Protein AF-A0A358LIH4-F1 (afdb_monomer)

Secondary structure (DSSP, 8-state):
----B-HHHHHHHHT--HHHHHHHHHTT---EEETTTEEEB-HHHHHHHHHHTHHHHT----

Structure (mmCIF, N/CA/C/O backbone):
data_AF-A0A358LIH4-F1
#
_entry.id   AF-A0A358LIH4-F1
#
loop_
_atom_site.group_PDB
_atom_site.id
_atom_site.type_symbol
_atom_site.label_atom_id
_atom_site.label_alt_id
_atom_site.label_comp_id
_atom_site.label_asym_id
_atom_site.label_entity_id
_atom_site.label_seq_id
_atom_site.pdbx_PDB_ins_code
_atom_site.Cartn_x
_atom_site.Cartn_y
_atom_site.Cartn_z
_atom_site.occupancy
_atom_site.B_iso_or_equiv
_atom_site.auth_seq_id
_atom_site.auth_comp_id
_atom_site.auth_asym_id
_atom_site.auth_atom_id
_atom_site.pdbx_PDB_model_num
ATOM 1 N N . MET A 1 1 ? 4.824 -16.159 -6.079 1.00 53.62 1 MET A N 1
ATOM 2 C CA . MET A 1 1 ? 5.608 -14.926 -6.311 1.00 53.62 1 MET A CA 1
ATOM 3 C C . MET A 1 1 ? 4.762 -13.758 -5.840 1.00 53.62 1 MET A C 1
ATOM 5 O O . MET A 1 1 ? 3.626 -13.689 -6.298 1.00 53.62 1 MET A O 1
ATOM 9 N N . PRO A 1 2 ? 5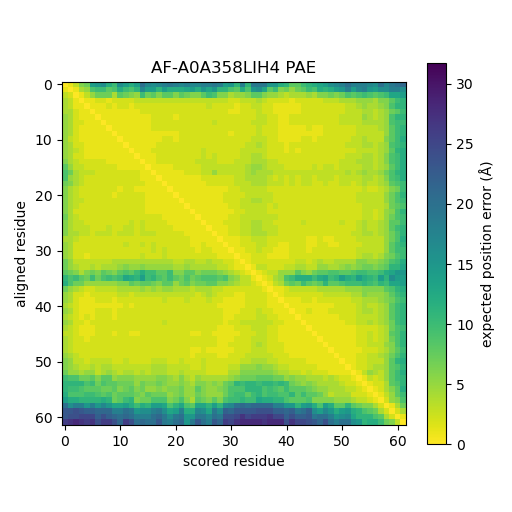.239 -12.897 -4.928 1.00 68.00 2 PRO A N 1
ATOM 10 C CA . PRO A 1 2 ? 4.480 -11.716 -4.536 1.00 68.00 2 PRO A CA 1
ATOM 11 C C . PRO A 1 2 ? 4.371 -10.754 -5.724 1.00 68.00 2 PRO A C 1
ATOM 13 O O . PRO A 1 2 ? 5.367 -10.449 -6.383 1.00 68.00 2 PRO A O 1
ATOM 16 N N . MET A 1 3 ? 3.151 -10.307 -6.017 1.00 88.12 3 MET A N 1
ATOM 17 C CA . MET A 1 3 ? 2.902 -9.287 -7.031 1.00 88.12 3 MET A CA 1
ATOM 18 C C . MET A 1 3 ? 3.172 -7.915 -6.412 1.00 88.12 3 MET A C 1
ATOM 20 O O . MET A 1 3 ? 2.478 -7.501 -5.484 1.00 88.12 3 MET A O 1
ATOM 24 N N . PHE A 1 4 ? 4.200 -7.229 -6.910 1.00 94.88 4 PHE A N 1
ATOM 25 C CA . PHE A 1 4 ? 4.555 -5.890 -6.452 1.00 94.88 4 PHE A CA 1
ATOM 26 C C . PHE A 1 4 ? 3.729 -4.835 -7.180 1.00 94.88 4 PHE A C 1
ATOM 28 O O . PHE A 1 4 ? 3.885 -4.637 -8.381 1.00 94.88 4 PHE A O 1
ATOM 35 N N . LEU A 1 5 ? 2.908 -4.126 -6.419 1.00 95.69 5 LEU A N 1
ATOM 36 C CA . LEU A 1 5 ? 2.031 -3.062 -6.873 1.00 95.69 5 LEU A CA 1
ATOM 37 C C . LEU A 1 5 ? 2.715 -1.704 -6.739 1.00 95.69 5 LEU A C 1
ATOM 39 O O . LEU A 1 5 ? 3.396 -1.409 -5.752 1.00 95.69 5 LEU A O 1
ATOM 43 N N . THR A 1 6 ? 2.517 -0.850 -7.730 1.00 95.38 6 THR A N 1
ATOM 44 C CA . THR A 1 6 ? 2.715 0.592 -7.617 1.00 95.38 6 THR A CA 1
ATOM 45 C C . THR A 1 6 ? 1.685 1.200 -6.663 1.00 95.38 6 THR A C 1
ATOM 47 O O . THR A 1 6 ? 0.698 0.573 -6.281 1.00 95.38 6 THR A O 1
ATOM 50 N N . GLN A 1 7 ? 1.905 2.457 -6.277 1.00 94.19 7 GLN A N 1
ATOM 51 C CA . GLN A 1 7 ? 0.917 3.194 -5.491 1.00 94.19 7 GLN A CA 1
ATOM 52 C C . GLN A 1 7 ? -0.422 3.333 -6.237 1.00 94.19 7 GLN A C 1
ATOM 54 O O . GLN A 1 7 ? -1.468 3.280 -5.602 1.00 94.19 7 GLN A O 1
ATOM 59 N N . ASP A 1 8 ? -0.385 3.483 -7.563 1.00 95.06 8 ASP A N 1
ATOM 60 C CA . ASP A 1 8 ? -1.584 3.679 -8.381 1.00 95.06 8 ASP A CA 1
ATOM 61 C C . ASP A 1 8 ? -2.420 2.412 -8.493 1.00 95.06 8 ASP A C 1
ATOM 63 O O . ASP A 1 8 ? -3.610 2.442 -8.195 1.00 95.06 8 ASP A O 1
ATOM 67 N N . GLU A 1 9 ? -1.785 1.282 -8.801 1.00 96.50 9 GLU A N 1
ATOM 68 C CA . GLU A 1 9 ? -2.472 -0.013 -8.847 1.00 96.50 9 GLU A CA 1
ATOM 69 C C . GLU A 1 9 ? -3.076 -0.364 -7.482 1.00 96.50 9 GLU A C 1
ATOM 71 O O . GLU A 1 9 ? -4.202 -0.850 -7.398 1.00 96.50 9 GLU A O 1
ATOM 76 N N . LEU A 1 10 ? -2.361 -0.073 -6.389 1.00 96.00 10 LEU A N 1
ATOM 77 C CA . LEU A 1 10 ? -2.878 -0.317 -5.047 1.00 96.00 10 LEU A CA 1
ATOM 78 C C . LEU A 1 10 ? -4.098 0.566 -4.730 1.00 96.00 10 LEU A C 1
ATOM 80 O O . LEU A 1 10 ? -5.078 0.064 -4.178 1.00 96.00 10 LEU A O 1
ATOM 84 N N . CYS A 1 11 ? -4.075 1.851 -5.104 1.00 96.00 11 CYS A N 1
ATOM 85 C CA . CYS A 1 11 ? -5.239 2.736 -4.989 1.00 96.00 11 CYS A CA 1
ATOM 86 C C . CYS A 1 11 ? -6.437 2.203 -5.785 1.00 96.00 11 CYS A C 1
ATOM 88 O O . CYS A 1 11 ? -7.561 2.196 -5.282 1.00 96.00 11 CYS A O 1
ATOM 90 N N . GLU A 1 12 ? -6.211 1.737 -7.014 1.00 96.75 12 GLU A N 1
ATOM 91 C CA . GLU A 1 12 ? -7.263 1.202 -7.881 1.00 96.75 12 GLU A CA 1
ATOM 92 C C . GLU A 1 12 ? -7.889 -0.083 -7.335 1.00 96.75 12 GLU A C 1
ATOM 94 O O . GLU A 1 12 ? -9.107 -0.259 -7.453 1.00 96.75 12 GLU A O 1
ATOM 99 N N . ILE A 1 13 ? -7.080 -0.957 -6.730 1.00 95.69 13 ILE A N 1
ATOM 100 C CA . ILE A 1 13 ? -7.529 -2.209 -6.109 1.00 95.69 13 ILE A CA 1
ATOM 101 C C . ILE A 1 13 ? -8.328 -1.918 -4.838 1.00 95.69 13 ILE A C 1
ATOM 103 O O . ILE A 1 13 ? -9.437 -2.423 -4.681 1.00 95.69 13 ILE A O 1
ATOM 107 N N . LEU A 1 14 ? -7.791 -1.082 -3.948 1.00 93.12 14 LEU A N 1
ATOM 108 C CA . LEU A 1 14 ? -8.407 -0.779 -2.653 1.00 93.12 14 LEU A CA 1
ATOM 109 C C . LEU A 1 14 ? -9.531 0.262 -2.737 1.00 93.12 14 LEU A C 1
ATOM 111 O O . LEU A 1 14 ? -10.246 0.457 -1.759 1.00 93.12 14 LEU A O 1
ATOM 115 N N . LYS A 1 15 ? -9.686 0.936 -3.884 1.00 94.38 15 LYS A N 1
ATOM 116 C CA . LYS A 1 15 ? -10.625 2.053 -4.092 1.00 94.38 15 LYS A CA 1
ATOM 117 C C . LYS A 1 15 ? -10.417 3.198 -3.094 1.00 94.38 15 LYS A C 1
ATOM 119 O O . LYS A 1 15 ? -11.375 3.785 -2.599 1.00 94.38 15 LYS A O 1
ATOM 124 N N . VAL A 1 16 ? -9.155 3.533 -2.834 1.00 92.81 16 VAL A N 1
ATOM 125 C CA . VAL A 1 16 ? -8.745 4.632 -1.943 1.00 92.81 16 VAL A CA 1
ATOM 126 C C . VAL A 1 16 ? -7.946 5.682 -2.704 1.00 92.81 16 VAL A C 1
ATOM 128 O O . VAL A 1 16 ? -7.458 5.438 -3.809 1.00 92.81 16 VAL A O 1
ATOM 131 N N . ASP A 1 17 ? -7.793 6.864 -2.116 1.00 92.81 17 ASP A N 1
ATOM 132 C CA . ASP A 1 17 ? -6.997 7.931 -2.704 1.00 92.81 17 ASP A CA 1
ATOM 133 C C . ASP A 1 17 ? -5.503 7.822 -2.341 1.00 92.81 17 ASP A C 1
ATOM 135 O O . ASP A 1 17 ? -5.072 7.165 -1.387 1.00 92.81 17 ASP A O 1
ATOM 139 N N . ARG A 1 18 ? -4.667 8.516 -3.124 1.00 93.00 18 ARG A N 1
ATOM 140 C CA . ARG A 1 18 ? -3.216 8.559 -2.886 1.00 93.00 18 ARG A CA 1
ATOM 141 C C . ARG A 1 18 ? -2.869 9.181 -1.529 1.00 93.00 18 ARG A C 1
ATOM 143 O O . ARG A 1 18 ? -1.835 8.836 -0.957 1.00 93.00 18 ARG A O 1
ATOM 150 N N . VAL A 1 19 ? -3.698 10.108 -1.040 1.00 92.62 19 VAL A N 1
ATOM 151 C CA . VAL A 1 19 ? -3.482 10.804 0.235 1.00 92.62 19 VAL A CA 1
ATOM 152 C C . VAL A 1 19 ? -3.698 9.851 1.408 1.00 92.62 19 VAL A C 1
ATOM 154 O O . VAL A 1 19 ? -2.881 9.856 2.329 1.00 92.62 19 VAL A O 1
ATOM 157 N N . PHE A 1 20 ? -4.720 8.993 1.365 1.00 92.31 20 PHE A N 1
ATOM 158 C CA . PHE A 1 20 ? -4.930 7.937 2.352 1.00 92.31 20 PHE A CA 1
ATOM 159 C C . PHE A 1 20 ? -3.719 7.011 2.440 1.00 92.31 20 PHE A C 1
ATOM 161 O O . PHE A 1 20 ? -3.139 6.888 3.516 1.00 92.31 20 PHE A O 1
ATOM 168 N N . LEU A 1 21 ? -3.244 6.462 1.314 1.00 92.62 21 LEU A N 1
ATOM 169 C CA . LEU A 1 21 ? -2.050 5.607 1.332 1.00 92.62 21 LEU A CA 1
ATOM 170 C C . LEU A 1 21 ? -0.815 6.343 1.865 1.00 92.62 21 LEU A C 1
ATOM 172 O O . LEU A 1 21 ? -0.016 5.763 2.599 1.00 92.62 21 LEU A O 1
ATOM 176 N N . TRP A 1 22 ? -0.649 7.630 1.548 1.00 91.50 22 TRP A N 1
ATOM 177 C CA . TRP A 1 22 ? 0.438 8.431 2.113 1.00 91.50 22 TRP A CA 1
ATOM 178 C C . TRP A 1 22 ? 0.342 8.551 3.643 1.00 91.50 22 TRP A C 1
ATOM 180 O O . TRP A 1 22 ? 1.359 8.388 4.322 1.00 91.50 22 TRP A O 1
ATOM 190 N N . LYS A 1 23 ? -0.859 8.769 4.196 1.00 91.94 23 LYS A N 1
ATOM 191 C CA . LYS A 1 23 ? -1.090 8.774 5.651 1.00 91.94 23 LYS A CA 1
ATOM 192 C C . LYS A 1 23 ? -0.806 7.402 6.262 1.00 91.94 23 LYS A C 1
ATOM 194 O O . LYS A 1 23 ? -0.066 7.325 7.237 1.00 91.94 23 LYS A O 1
ATOM 199 N N . CYS A 1 24 ? -1.301 6.320 5.663 1.00 93.00 24 CYS A N 1
ATOM 200 C CA . CYS A 1 24 ? -1.038 4.959 6.136 1.00 93.00 24 CYS A CA 1
ATOM 201 C C . CYS A 1 24 ? 0.465 4.664 6.203 1.00 93.00 24 CYS A C 1
ATOM 203 O O . CYS A 1 24 ? 0.949 4.154 7.208 1.00 93.00 24 CYS A O 1
ATOM 205 N N . ARG A 1 25 ? 1.244 5.076 5.196 1.00 92.62 25 ARG A N 1
ATOM 206 C CA . ARG A 1 25 ? 2.713 4.950 5.235 1.00 92.62 25 ARG A CA 1
ATOM 207 C C . ARG A 1 25 ? 3.356 5.749 6.357 1.00 92.62 25 ARG A C 1
ATOM 209 O O . ARG A 1 25 ? 4.305 5.268 6.965 1.00 92.62 25 ARG A O 1
ATOM 216 N N . LYS A 1 26 ? 2.873 6.966 6.626 1.00 92.12 26 LYS A N 1
ATOM 217 C CA . LYS A 1 26 ? 3.339 7.764 7.772 1.00 92.12 26 LYS A CA 1
ATOM 218 C C . LYS A 1 26 ? 3.057 7.065 9.102 1.00 92.12 26 LYS A C 1
ATOM 220 O O . LYS A 1 26 ? 3.848 7.222 10.023 1.00 92.12 26 LYS A O 1
ATOM 225 N N . ASN A 1 27 ? 2.003 6.254 9.151 1.00 92.06 27 ASN A N 1
ATOM 226 C CA . ASN A 1 27 ? 1.633 5.422 10.293 1.00 92.06 27 ASN A CA 1
ATOM 227 C C . ASN A 1 27 ? 2.273 4.019 10.286 1.00 92.06 27 ASN A C 1
ATOM 229 O O . ASN A 1 27 ? 1.906 3.185 11.105 1.00 92.06 27 ASN A O 1
ATOM 233 N N . GLY A 1 28 ? 3.230 3.742 9.393 1.00 94.62 28 GLY A N 1
ATOM 234 C CA . GLY A 1 28 ? 3.986 2.484 9.399 1.00 94.62 28 GLY A CA 1
ATOM 235 C C . GLY A 1 28 ? 3.447 1.379 8.490 1.00 94.62 28 GLY A C 1
ATOM 236 O O . GLY A 1 28 ? 3.914 0.249 8.597 1.00 94.62 28 GLY A O 1
ATOM 237 N N . MET A 1 29 ? 2.517 1.680 7.576 1.00 95.50 29 MET A N 1
ATOM 238 C CA . MET A 1 29 ? 2.073 0.716 6.562 1.00 95.50 29 MET A CA 1
ATOM 239 C C . MET A 1 29 ? 3.272 0.175 5.759 1.00 95.50 29 MET A C 1
ATOM 241 O O . MET A 1 29 ? 4.089 0.975 5.276 1.00 95.50 29 MET A O 1
ATOM 245 N N . PRO A 1 30 ? 3.370 -1.155 5.576 1.00 96.06 30 PRO A N 1
ATOM 246 C CA . PRO A 1 30 ? 4.512 -1.793 4.940 1.00 96.06 30 PRO A CA 1
ATOM 247 C C . PRO A 1 30 ? 4.662 -1.369 3.478 1.00 96.06 30 PRO A C 1
ATOM 249 O O . PRO A 1 30 ? 3.690 -1.201 2.739 1.00 96.06 30 PRO A O 1
ATOM 252 N N . TYR A 1 31 ? 5.913 -1.201 3.056 1.00 95.56 31 TYR A N 1
ATOM 253 C CA . TYR A 1 31 ? 6.278 -0.942 1.671 1.00 95.56 31 TYR A CA 1
ATOM 254 C C . TYR A 1 31 ? 7.671 -1.489 1.372 1.00 95.56 31 TYR A C 1
ATOM 256 O O . TYR A 1 31 ? 8.536 -1.579 2.242 1.00 95.56 31 TYR A O 1
ATOM 264 N N . TYR A 1 32 ? 7.899 -1.789 0.103 1.00 94.50 32 TYR A N 1
ATOM 265 C CA . TYR A 1 32 ? 9.160 -2.275 -0.426 1.00 94.50 32 TYR A CA 1
ATOM 266 C C . TYR A 1 32 ? 9.829 -1.166 -1.219 1.00 94.50 32 TYR A C 1
ATOM 268 O O . TYR A 1 32 ? 9.236 -0.601 -2.140 1.00 94.50 32 TYR A O 1
ATOM 276 N N . GLN A 1 33 ? 11.068 -0.844 -0.866 1.00 92.88 33 GLN A N 1
ATOM 277 C CA . GLN A 1 33 ? 11.859 0.142 -1.584 1.00 92.88 33 GLN A CA 1
ATOM 278 C C . GLN A 1 33 ? 12.912 -0.561 -2.441 1.00 92.88 33 GLN A C 1
ATOM 280 O O . GLN A 1 33 ? 13.806 -1.228 -1.928 1.00 92.88 33 GLN A O 1
ATOM 285 N N . PHE A 1 34 ? 12.815 -0.386 -3.757 1.00 89.44 34 PHE A N 1
ATOM 286 C CA . PHE A 1 34 ? 13.798 -0.861 -4.722 1.00 89.44 34 PHE A CA 1
ATOM 287 C C . PHE A 1 34 ? 14.702 0.311 -5.131 1.00 89.44 34 PHE A C 1
ATOM 289 O O . PHE A 1 34 ? 14.287 1.252 -5.815 1.00 89.44 34 PHE A O 1
ATOM 296 N N . GLY A 1 35 ? 15.955 0.281 -4.676 1.00 89.06 35 GLY A N 1
ATOM 297 C CA . GLY A 1 35 ? 16.904 1.375 -4.883 1.00 89.06 35 GLY A CA 1
ATOM 298 C C . GLY A 1 35 ? 16.514 2.643 -4.118 1.00 89.06 35 GLY A C 1
ATOM 299 O O . GLY A 1 35 ? 16.014 2.585 -3.001 1.00 89.06 35 GLY A O 1
ATOM 300 N N . SER A 1 36 ? 16.753 3.817 -4.704 1.00 85.75 36 SER A N 1
ATOM 301 C CA . SER A 1 36 ? 16.578 5.089 -3.989 1.00 85.75 36 SER A CA 1
ATOM 302 C C . SER A 1 36 ? 15.168 5.676 -4.068 1.00 85.75 36 SER A C 1
ATOM 304 O O . SER A 1 36 ? 14.802 6.459 -3.196 1.00 85.75 36 SER A O 1
ATOM 306 N N . LYS A 1 37 ? 14.362 5.324 -5.081 1.00 86.56 37 LYS A N 1
ATOM 307 C CA . LYS A 1 37 ? 13.091 6.028 -5.362 1.00 86.56 37 LYS A CA 1
ATOM 308 C C . LYS A 1 37 ? 11.891 5.136 -5.671 1.00 86.56 37 LYS A C 1
ATOM 310 O O . LYS A 1 37 ? 10.765 5.624 -5.630 1.00 86.56 37 LYS A O 1
ATOM 315 N N . ILE A 1 38 ? 12.095 3.862 -6.006 1.00 92.38 38 ILE A N 1
ATOM 316 C CA . ILE A 1 38 ? 10.992 3.002 -6.438 1.00 92.38 38 ILE A CA 1
ATOM 317 C C . ILE A 1 38 ? 10.350 2.388 -5.201 1.00 92.38 38 ILE A C 1
ATOM 319 O O . ILE A 1 38 ? 10.983 1.61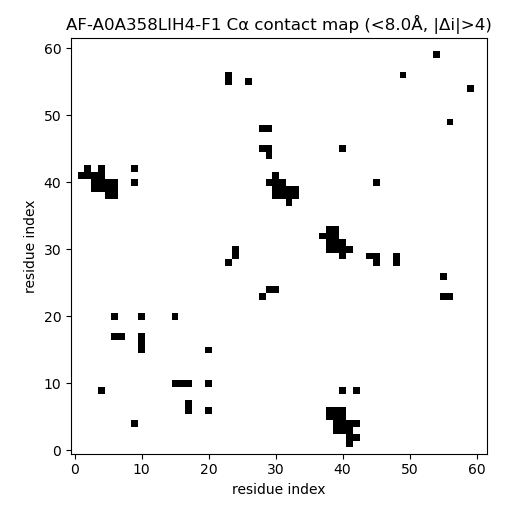3 -4.493 1.00 92.38 38 ILE A O 1
ATOM 323 N N . ILE A 1 39 ? 9.091 2.737 -4.950 1.00 92.94 39 ILE A N 1
ATOM 324 C CA . ILE A 1 39 ? 8.293 2.177 -3.859 1.00 92.94 39 ILE A CA 1
ATOM 325 C C . ILE A 1 39 ? 7.251 1.226 -4.442 1.00 92.94 39 ILE A C 1
ATOM 327 O O . ILE A 1 39 ? 6.624 1.523 -5.466 1.00 92.94 39 ILE A O 1
ATOM 331 N N . ARG A 1 40 ? 7.092 0.077 -3.795 1.00 95.25 40 ARG A N 1
ATOM 332 C CA . ARG A 1 40 ? 6.144 -0.974 -4.145 1.00 95.25 40 ARG A CA 1
ATOM 333 C C . ARG A 1 40 ? 5.439 -1.509 -2.911 1.00 95.25 40 ARG A C 1
ATOM 335 O O . ARG A 1 40 ? 5.921 -1.353 -1.793 1.00 95.25 40 ARG A O 1
ATOM 342 N N . TYR A 1 41 ? 4.323 -2.174 -3.144 1.00 96.12 41 TYR A N 1
ATOM 343 C CA . TYR A 1 41 ? 3.489 -2.784 -2.121 1.00 96.12 41 TYR A CA 1
ATOM 344 C C . TYR A 1 41 ? 3.148 -4.205 -2.525 1.00 96.12 41 TYR A C 1
ATOM 346 O 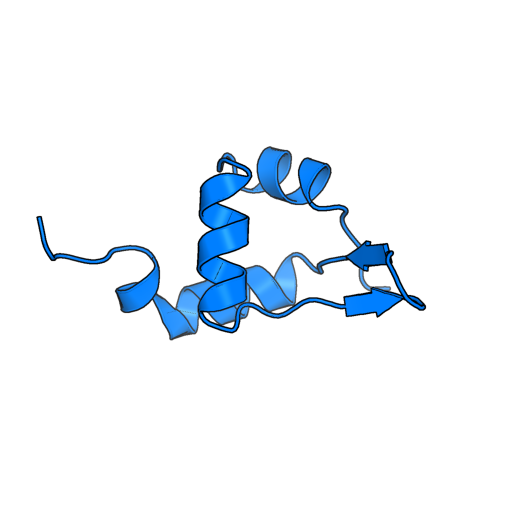O . TYR A 1 41 ? 3.113 -4.525 -3.708 1.00 96.12 41 TYR A O 1
ATOM 354 N N . THR A 1 42 ? 2.859 -5.046 -1.552 1.00 96.25 42 THR A N 1
ATOM 355 C CA . THR A 1 42 ? 2.157 -6.308 -1.772 1.00 96.25 42 THR A CA 1
ATOM 356 C C . THR A 1 42 ? 0.755 -6.132 -1.208 1.00 96.25 42 THR A C 1
ATOM 358 O O . THR A 1 42 ? 0.564 -5.431 -0.213 1.00 96.25 42 THR A O 1
ATOM 361 N N . LEU A 1 43 ? -0.245 -6.722 -1.858 1.00 94.94 43 LEU A N 1
ATOM 362 C CA . LEU A 1 43 ? -1.614 -6.614 -1.362 1.00 94.94 43 LEU A CA 1
ATOM 363 C C . LEU A 1 43 ? -1.744 -7.271 0.021 1.00 94.94 43 LEU A C 1
ATOM 365 O O . LEU A 1 43 ? -2.319 -6.673 0.924 1.00 94.94 43 LEU A O 1
ATOM 369 N N . ASP A 1 44 ? -1.144 -8.448 0.195 1.00 95.19 44 ASP A N 1
ATOM 370 C CA . ASP A 1 44 ? -1.238 -9.233 1.428 1.00 95.19 44 ASP A CA 1
ATOM 371 C C . ASP A 1 44 ? -0.679 -8.487 2.648 1.00 95.19 44 ASP A C 1
ATOM 373 O O . ASP A 1 44 ? -1.360 -8.396 3.666 1.0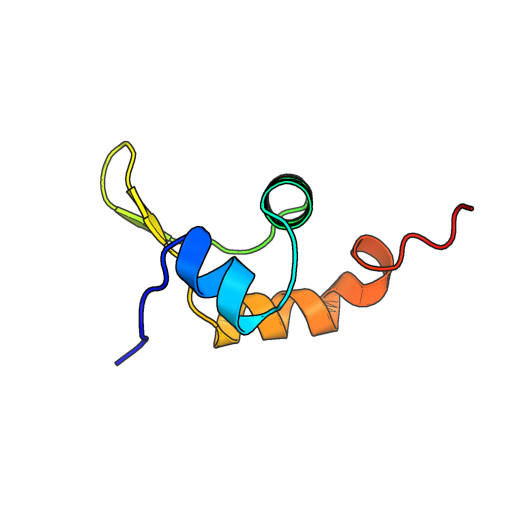0 95.19 44 ASP A O 1
ATOM 377 N N . ASP A 1 45 ? 0.512 -7.881 2.551 1.00 95.88 45 A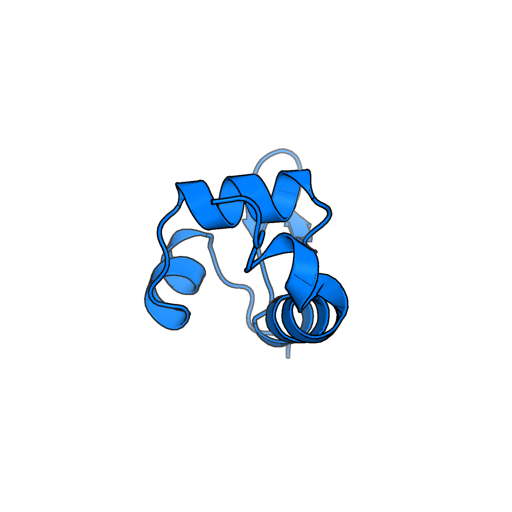SP A N 1
ATOM 378 C CA . ASP A 1 45 ? 1.102 -7.167 3.695 1.00 95.88 45 ASP A CA 1
ATOM 379 C C . ASP A 1 45 ? 0.292 -5.921 4.058 1.00 95.88 45 ASP A C 1
ATOM 381 O O . ASP A 1 45 ? 0.137 -5.590 5.233 1.00 95.88 45 ASP A O 1
ATOM 385 N N . VAL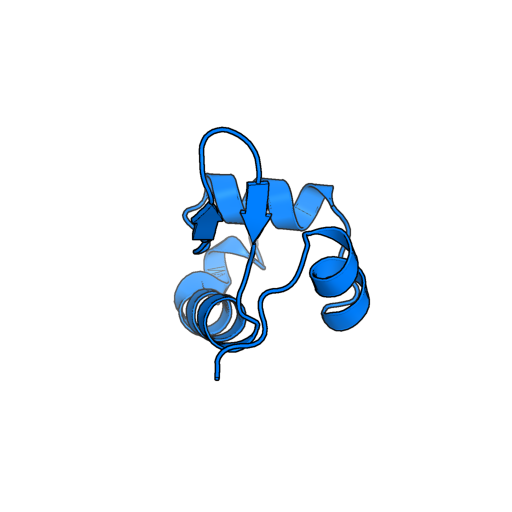 A 1 46 ? -0.255 -5.234 3.051 1.00 95.19 46 VAL A N 1
ATOM 386 C CA . VAL A 1 46 ? -1.103 -4.057 3.261 1.00 95.19 46 VAL A CA 1
ATOM 387 C C . VAL A 1 46 ? -2.418 -4.443 3.931 1.00 95.19 46 VAL A C 1
ATOM 389 O O . VAL A 1 46 ? -2.829 -3.779 4.880 1.00 95.19 46 VAL A O 1
ATOM 392 N N . LEU A 1 47 ? -3.063 -5.522 3.482 1.00 94.50 47 LEU A N 1
ATOM 393 C CA . LEU A 1 47 ? -4.299 -6.018 4.089 1.00 94.50 47 LEU A CA 1
ATOM 394 C C . LEU A 1 47 ? -4.068 -6.531 5.514 1.00 94.50 47 LEU A C 1
ATOM 396 O O . LEU A 1 47 ? -4.866 -6.233 6.400 1.00 94.50 47 LEU A O 1
ATOM 400 N N . ASN A 1 48 ? -2.964 -7.240 5.758 1.00 95.62 48 ASN A N 1
ATOM 401 C CA . ASN A 1 48 ? -2.582 -7.681 7.100 1.00 95.62 48 ASN A CA 1
ATOM 402 C C . ASN A 1 48 ? -2.373 -6.484 8.029 1.00 95.62 48 ASN A C 1
ATOM 404 O O . ASN A 1 48 ? -2.975 -6.425 9.100 1.00 95.62 48 ASN A O 1
ATOM 408 N N . TRP A 1 49 ? -1.619 -5.477 7.578 1.00 95.69 49 TRP A N 1
ATOM 409 C CA . TRP A 1 49 ? -1.441 -4.245 8.339 1.00 95.69 49 TRP A CA 1
ATOM 410 C C . TRP A 1 49 ? -2.779 -3.554 8.609 1.00 95.69 49 TRP A C 1
ATOM 412 O O . TRP A 1 49 ? -3.008 -3.093 9.726 1.00 95.69 49 TRP A O 1
ATOM 422 N N . PHE A 1 50 ? -3.696 -3.515 7.635 1.00 93.31 50 PHE A N 1
ATOM 423 C CA . PHE A 1 50 ? -5.009 -2.923 7.864 1.00 93.31 50 PHE A CA 1
ATOM 424 C C . PHE A 1 50 ? -5.820 -3.663 8.924 1.00 93.31 50 PHE A C 1
ATOM 426 O O . PHE A 1 50 ? -6.444 -3.013 9.761 1.00 93.31 50 PHE A O 1
ATOM 433 N N . ASN A 1 51 ? -5.808 -4.994 8.916 1.00 92.56 51 ASN A N 1
ATOM 434 C CA . ASN A 1 51 ? -6.508 -5.802 9.915 1.00 92.56 51 ASN A CA 1
ATOM 435 C C . ASN A 1 51 ? -5.979 -5.546 11.333 1.00 92.56 51 ASN A C 1
ATOM 437 O O . ASN A 1 51 ? -6.761 -5.490 12.278 1.00 92.56 51 ASN A O 1
ATOM 441 N N . GLU A 1 52 ? -4.672 -5.332 11.475 1.00 93.44 52 GLU A N 1
ATOM 442 C CA . GLU A 1 52 ? -4.029 -5.040 12.760 1.00 93.44 52 GLU A CA 1
ATOM 443 C C . GLU A 1 52 ? -4.207 -3.578 13.206 1.00 93.44 52 GLU A C 1
ATOM 445 O O . GLU A 1 52 ? -4.194 -3.290 14.400 1.00 93.44 52 GLU A O 1
ATOM 450 N N . ASN A 1 53 ? -4.406 -2.647 12.265 1.00 91.81 53 ASN A N 1
ATOM 451 C CA . ASN A 1 53 ? -4.393 -1.199 12.509 1.00 91.81 53 ASN A CA 1
ATOM 452 C C . ASN A 1 53 ? -5.740 -0.527 12.188 1.00 91.81 53 ASN A C 1
ATOM 454 O O . ASN A 1 53 ? -5.782 0.615 11.724 1.00 91.81 53 ASN A O 1
ATOM 458 N N . GLN A 1 54 ? -6.858 -1.209 12.458 1.00 84.94 54 GLN A N 1
ATOM 459 C CA . GLN A 1 54 ? -8.212 -0.684 12.222 1.00 84.94 54 GLN A CA 1
ATOM 460 C C . GLN A 1 54 ? -8.445 0.683 12.891 1.00 84.94 54 GLN A C 1
ATOM 462 O O . GLN A 1 54 ? -9.077 1.554 12.299 1.00 84.94 54 GLN A O 1
ATOM 467 N N . GLU A 1 55 ? -7.893 0.917 14.084 1.00 78.94 55 GLU A N 1
ATOM 468 C CA . GLU A 1 55 ? -8.028 2.204 14.784 1.00 78.94 55 GLU A CA 1
ATOM 469 C C . GLU A 1 55 ? -7.364 3.372 14.040 1.00 78.94 55 GLU A C 1
ATOM 471 O O . GLU A 1 55 ? -7.850 4.498 14.103 1.00 78.94 55 GLU A O 1
ATOM 476 N N . VAL A 1 56 ? -6.286 3.105 13.297 1.00 75.56 56 VAL A N 1
ATOM 477 C CA . VAL A 1 56 ? -5.564 4.106 12.496 1.00 75.56 56 VAL A CA 1
ATOM 478 C C . VAL A 1 56 ? -6.330 4.447 11.215 1.00 75.56 56 VAL A C 1
ATOM 480 O O . VAL A 1 56 ? -6.266 5.574 10.727 1.00 75.56 56 VAL A O 1
ATOM 483 N N . ILE A 1 57 ? -7.038 3.468 10.647 1.00 77.00 57 ILE A N 1
ATOM 484 C CA . ILE A 1 57 ? -7.814 3.620 9.407 1.00 77.00 57 ILE A CA 1
ATOM 485 C C . ILE A 1 57 ? -9.129 4.342 9.678 1.00 77.00 57 ILE A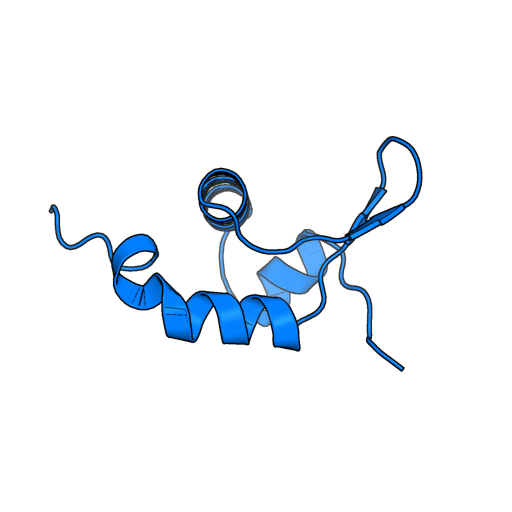 C 1
ATOM 487 O O . ILE A 1 57 ? -9.523 5.230 8.925 1.00 77.00 57 ILE A O 1
ATOM 491 N N . PHE A 1 58 ? -9.805 3.945 10.752 1.00 71.25 58 PHE A N 1
ATOM 492 C CA . PHE A 1 58 ? -11.117 4.439 11.135 1.00 71.25 58 PHE A CA 1
ATOM 493 C C . PHE A 1 58 ? -11.010 5.392 12.313 1.00 71.25 58 PHE A C 1
ATOM 495 O O . PHE A 1 58 ? -11.770 5.221 13.262 1.00 71.25 58 PHE A O 1
ATOM 502 N N . ASP A 1 59 ? -10.068 6.343 12.281 1.00 60.44 59 ASP A N 1
ATOM 503 C CA . ASP A 1 59 ? -9.889 7.334 13.348 1.00 60.44 59 ASP A CA 1
ATOM 504 C C . ASP A 1 59 ? -11.264 7.886 13.771 1.00 60.44 59 ASP A C 1
ATOM 506 O O . ASP A 1 59 ? -11.896 8.669 13.060 1.00 60.44 59 ASP A O 1
ATOM 510 N N . LYS A 1 60 ? -11.779 7.388 14.907 1.00 49.91 60 LYS A N 1
ATOM 511 C CA . LYS A 1 60 ? -13.138 7.658 15.409 1.00 49.91 60 LYS A CA 1
ATOM 512 C C . LYS A 1 60 ? -13.225 9.030 16.077 1.00 49.91 60 LYS A C 1
ATOM 514 O O . LYS A 1 60 ? -14.132 9.273 16.869 1.00 49.91 60 L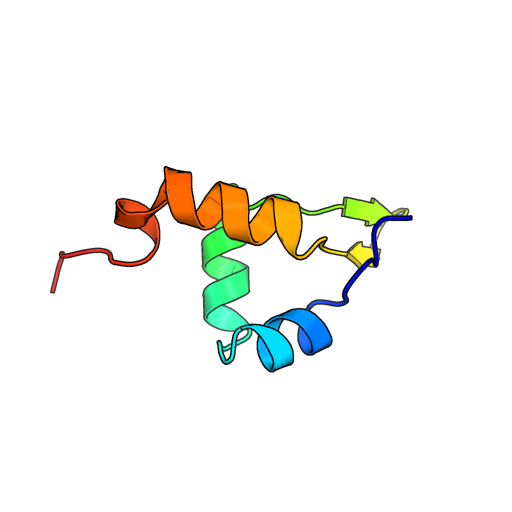YS A O 1
ATOM 519 N N . ARG A 1 61 ? -12.280 9.924 15.795 1.00 48.34 61 ARG A N 1
ATOM 520 C CA . ARG A 1 61 ? -12.290 11.315 16.244 1.00 48.34 61 ARG A CA 1
ATOM 521 C C . ARG A 1 61 ? -12.831 12.202 15.124 1.00 48.34 61 ARG A C 1
ATOM 523 O O . ARG A 1 61 ? -12.098 12.985 14.526 1.00 48.34 61 ARG A O 1
ATOM 530 N N . ALA A 1 62 ? -14.120 12.016 14.838 1.00 43.59 62 ALA A N 1
ATOM 531 C CA . ALA A 1 62 ? -14.973 13.085 14.324 1.00 43.59 62 ALA A CA 1
ATOM 532 C C . ALA A 1 62 ? -15.435 13.961 15.496 1.00 43.59 62 ALA A C 1
ATOM 534 O O . ALA A 1 62 ? -15.652 13.390 16.592 1.00 43.59 62 ALA A O 1
#

Radius of gyration: 11.8 Å; Cα contacts (8 Å, |Δi|>4): 54; chains: 1; bounding box: 32×28×25 Å

Nearest PDB structures (foldseek):
  6ama-assembly1_B  TM=6.906E-01  e=5.383E-02  Streptomyces venezuelae
  6amk-assembly1_B  TM=7.370E-01  e=2.436E-01  Streptomyces venezuelae
  3ucs-assembly1_A  TM=7.257E-01  e=2.274E-01  Klebsiella pneumoniae 342
  8csh-assembly1_A  TM=5.419E-01  e=2.609E-01  unidentified plasmid
  1y10-assembly2_C  TM=5.216E-01  e=2.511E+00  Mycobacterium tuberculosis

Sequence (62 aa):
MPMFLTQDELCEILKVDRVFLWKCRKNGMPYYQFGSKIIRYTLDDVLNWFNENQEV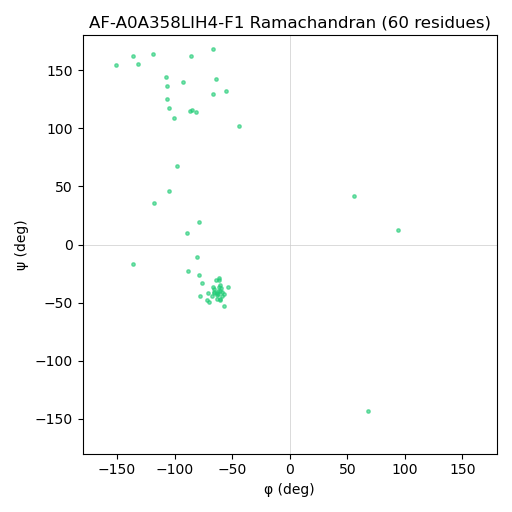IFDKRA

Mean predicted aligned error: 4.59 Å

pLDDT: mean 88.45, std 12.61, range [43.59, 96.75]

Foldseek 3Di:
DFDWDDLVVLCVVVVHDSVLVVQVVVVPQDWDDDPDDGITDGPVSNVVSCVVPVCSNCVVPD

Solvent-accessible surface area (backbone atoms only — not comparable to full-atom values): 3846 Å² total; per-residue (Å²): 130,88,64,73,30,44,70,65,56,46,24,66,74,70,72,49,55,74,66,57,55,52,51,42,44,77,74,64,48,68,70,45,71,56,81,94,80,46,62,30,32,45,68,65,59,45,51,53,49,46,72,76,38,47,68,75,74,56,59,82,80,122